Protein AF-A0A6S8CWC9-F1 (afdb_monomer_lite)

pLDDT: mean 71.87, std 14.78, range [44.31, 97.5]

Radius of gyration: 53.7 Å; chains: 1; bounding box: 62×75×144 Å

Secondary structure (DSSP, 8-state):
-HHHHHHHHHHHHHHHHS-----------------SSPPP-HHHHHHHHS-----HHHHS--PPP-PPPGGGTS-PPPS---PPPPP----HHHHHHHHHHHHHHHHHHHHHHHHHHHHHHHHH-PPPHHHHHHHHHHHHS--

Foldseek 3Di:
DVVVVVVVVVVVVVVVPPPDDPPPPPPDPDPCPPDVDDDDDDPRVCVVPPDDDDDPVVVPDDDDDDDDDPCVPPDPDPPDDPDPDPPPPPPPPVVVVVVVVVVVVVVVVVVVVVVVVVVVVVVPPDDDVVVVVVVVVVVPVPD

Sequence (143 aa):
MLIRIIGVVALCLALVHGFIAPNVVVDRTSITMMVKRPQLKAAKKANRRRPKKKMPADIFRKAPSFDVEPHLYDGRPPEYEVVSDGSDDFDKNGHIEAVLARLAAQDEYDNTNEKEEAEILAAIRFPDPAQALVQTSKKFSNA

Structure (mmCIF, N/CA/C/O backbone):
data_AF-A0A6S8CWC9-F1
#
_entry.id   AF-A0A6S8CWC9-F1
#
loop_
_atom_site.group_PDB
_atom_site.id
_atom_site.type_symbol
_atom_site.label_atom_id
_atom_site.label_alt_id
_atom_site.label_comp_id
_atom_site.label_asym_id
_atom_site.label_entity_id
_atom_site.label_seq_id
_atom_site.pdbx_PDB_ins_code
_atom_site.Cartn_x
_atom_site.Cartn_y
_atom_site.Cartn_z
_atom_site.occupancy
_atom_site.B_iso_or_equiv
_atom_site.auth_seq_id
_atom_site.auth_comp_id
_atom_site.auth_asym_id
_atom_site.auth_atom_id
_atom_site.pdbx_PDB_model_num
ATOM 1 N N . MET A 1 1 ? -23.898 20.703 -25.553 1.00 55.97 1 MET A N 1
ATOM 2 C CA . MET A 1 1 ? -23.032 19.661 -26.165 1.00 55.97 1 MET A CA 1
ATOM 3 C C . MET A 1 1 ? -21.980 20.222 -27.125 1.00 55.97 1 MET A C 1
ATOM 5 O O . MET A 1 1 ? -20.874 19.702 -27.117 1.00 55.97 1 MET A O 1
ATOM 9 N N . LEU A 1 2 ? -22.263 21.292 -27.880 1.00 53.72 2 LEU A N 1
ATOM 10 C CA . LEU A 1 2 ? -21.353 21.869 -28.887 1.00 53.72 2 LEU A CA 1
ATOM 11 C C . LEU A 1 2 ? -19.965 22.298 -28.350 1.00 53.72 2 LEU A C 1
ATOM 13 O O . LEU A 1 2 ? -18.946 22.025 -28.974 1.00 53.72 2 LEU A O 1
ATOM 17 N N . ILE A 1 3 ? -19.909 22.890 -27.151 1.00 57.12 3 ILE A N 1
ATOM 18 C CA . ILE A 1 3 ? -18.664 23.398 -26.532 1.00 57.12 3 ILE A CA 1
ATOM 19 C C . ILE A 1 3 ? -17.670 22.269 -26.206 1.00 57.12 3 ILE A C 1
ATOM 21 O O . ILE A 1 3 ? -16.460 22.447 -26.319 1.00 57.12 3 ILE A O 1
ATOM 25 N N . ARG A 1 4 ? -18.169 21.074 -25.859 1.00 53.25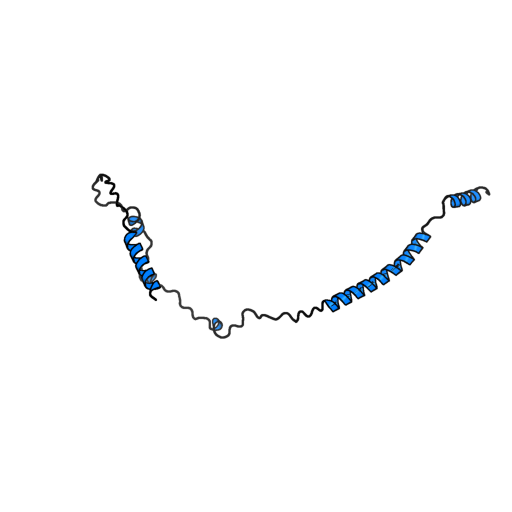 4 ARG A N 1
ATOM 26 C CA . ARG A 1 4 ? -17.315 19.914 -25.552 1.00 53.25 4 ARG A CA 1
ATOM 27 C C . ARG A 1 4 ? -16.648 19.339 -26.803 1.00 53.25 4 ARG A C 1
ATOM 29 O O . ARG A 1 4 ? -15.542 18.829 -26.711 1.00 53.25 4 ARG A O 1
ATOM 36 N N . ILE A 1 5 ? -17.289 19.460 -27.965 1.00 63.81 5 ILE A N 1
ATOM 37 C CA . ILE A 1 5 ? -16.759 18.958 -29.241 1.00 63.81 5 ILE A CA 1
ATOM 38 C C . ILE A 1 5 ? -15.632 19.871 -29.741 1.00 63.81 5 ILE A C 1
ATOM 40 O O . ILE A 1 5 ? -14.581 19.383 -30.144 1.00 63.81 5 ILE A O 1
ATOM 44 N N . ILE A 1 6 ? -15.800 21.193 -29.627 1.00 67.44 6 ILE A N 1
ATOM 45 C CA . ILE A 1 6 ? -14.781 22.176 -30.034 1.00 67.44 6 ILE A CA 1
ATOM 46 C C . ILE A 1 6 ? -13.507 22.036 -29.184 1.00 67.44 6 ILE A C 1
ATOM 48 O O . ILE A 1 6 ? -12.404 22.060 -29.727 1.00 67.44 6 ILE A O 1
ATOM 52 N N . GLY A 1 7 ? -13.647 21.810 -27.872 1.00 65.00 7 GLY A N 1
ATOM 53 C CA . GLY A 1 7 ? -12.501 21.593 -26.982 1.00 65.00 7 GLY A CA 1
ATOM 54 C C . GLY A 1 7 ? -11.690 20.337 -27.323 1.00 65.00 7 GLY A C 1
ATOM 55 O O . GLY A 1 7 ? -10.462 20.371 -27.301 1.00 65.00 7 GLY A O 1
ATOM 56 N N . VAL A 1 8 ? -12.362 19.244 -27.703 1.00 67.81 8 VAL A N 1
ATOM 57 C CA . VAL A 1 8 ? -11.694 17.991 -28.097 1.00 67.81 8 VAL A CA 1
ATOM 58 C C . VAL A 1 8 ? -10.981 18.143 -29.444 1.00 67.81 8 VAL A C 1
ATOM 60 O O . VAL A 1 8 ? -9.844 17.697 -29.586 1.00 67.81 8 VAL A O 1
ATOM 63 N N . VAL A 1 9 ? -11.589 18.836 -30.412 1.00 68.19 9 VAL A N 1
ATOM 64 C CA . VAL A 1 9 ? -10.966 19.081 -31.725 1.00 68.19 9 VAL A CA 1
ATOM 65 C C . VAL A 1 9 ? -9.750 20.012 -31.611 1.00 68.19 9 VAL A C 1
ATOM 67 O O . VAL A 1 9 ? -8.722 19.745 -32.234 1.00 68.19 9 VAL A O 1
ATOM 70 N N . ALA A 1 10 ? -9.810 21.046 -30.765 1.00 64.25 10 ALA A N 1
ATOM 71 C CA . ALA A 1 10 ? -8.677 21.939 -30.515 1.00 64.25 10 ALA A CA 1
ATOM 72 C C . ALA A 1 10 ? -7.496 21.223 -29.829 1.00 64.25 10 ALA A C 1
ATOM 74 O O . ALA A 1 10 ? -6.343 21.438 -30.205 1.00 64.25 10 ALA A O 1
ATOM 75 N N . LEU A 1 11 ? -7.772 20.322 -28.878 1.00 64.25 11 LEU A N 1
ATOM 76 C CA . LEU A 1 11 ? -6.745 19.506 -28.220 1.00 64.25 11 LEU A CA 1
ATOM 77 C C . LEU A 1 11 ? -6.067 18.539 -29.208 1.00 64.25 11 LEU A C 1
ATOM 79 O O . LEU A 1 11 ? -4.846 18.385 -29.182 1.00 64.25 11 LEU A O 1
ATOM 83 N N . CYS A 1 12 ? -6.833 17.933 -30.120 1.00 61.03 12 CYS A N 1
ATOM 84 C CA . CYS A 1 12 ? -6.282 17.068 -31.164 1.00 61.03 12 CYS A CA 1
ATOM 85 C C . CYS A 1 12 ? -5.422 17.842 -32.178 1.00 61.03 12 CYS A C 1
ATOM 87 O O . CYS A 1 12 ? -4.352 17.364 -32.544 1.00 61.03 12 CYS A O 1
ATOM 89 N N . LEU A 1 13 ? -5.828 19.047 -32.591 1.00 61.16 13 LEU A N 1
ATOM 90 C CA . LEU A 1 13 ? -5.037 19.890 -33.501 1.00 61.16 13 LEU A CA 1
ATOM 91 C C . LEU A 1 13 ? -3.744 20.415 -32.856 1.00 61.16 13 LEU A C 1
ATOM 93 O O . LEU A 1 13 ? -2.718 20.488 -33.534 1.00 61.16 13 LEU A O 1
ATOM 97 N N . ALA A 1 14 ? -3.751 20.714 -31.554 1.00 60.06 14 ALA A N 1
ATOM 98 C CA . ALA A 1 14 ? -2.551 21.129 -30.825 1.00 60.06 14 ALA A CA 1
ATOM 99 C C . ALA A 1 14 ? -1.518 19.992 -30.680 1.00 60.06 14 ALA A C 1
ATOM 101 O O . ALA A 1 14 ? -0.314 20.236 -30.750 1.00 60.06 14 ALA A O 1
ATOM 102 N N . LEU A 1 15 ? -1.971 18.738 -30.556 1.00 59.41 15 LEU A N 1
ATOM 103 C CA . LEU A 1 15 ? -1.087 17.568 -30.485 1.00 59.41 15 LEU A CA 1
ATOM 104 C C . LEU A 1 15 ? -0.411 17.235 -31.827 1.00 59.41 15 LEU A C 1
ATOM 106 O O . LEU A 1 15 ? 0.681 16.672 -31.827 1.00 59.41 15 LEU A O 1
ATOM 110 N N . VAL A 1 16 ? -1.011 17.613 -32.962 1.00 58.88 16 VAL A N 1
ATOM 111 C CA . VAL A 1 16 ? -0.446 17.353 -34.302 1.00 58.88 16 VAL A CA 1
ATOM 112 C C . VAL A 1 16 ? 0.647 18.365 -34.681 1.00 58.88 16 VAL A C 1
ATOM 114 O O . VAL A 1 16 ? 1.585 18.009 -35.390 1.00 58.88 16 VAL A O 1
ATOM 117 N N . HIS A 1 17 ? 0.597 19.597 -34.163 1.00 52.97 17 HIS A N 1
ATOM 118 C CA . HIS A 1 17 ? 1.581 20.646 -34.486 1.00 52.97 17 HIS A CA 1
ATOM 119 C C . HIS A 1 17 ? 2.762 20.729 -33.501 1.00 52.97 17 HIS A C 1
ATOM 121 O O . HIS A 1 17 ? 3.751 21.399 -33.786 1.00 52.97 17 HIS A O 1
ATOM 127 N N . GLY A 1 18 ? 2.707 20.025 -32.364 1.00 49.94 18 GLY A N 1
ATOM 128 C CA . GLY A 1 18 ? 3.776 20.009 -31.355 1.00 49.94 18 GLY A CA 1
ATOM 129 C C . GLY A 1 18 ? 4.968 19.087 -31.658 1.00 49.94 18 GLY A C 1
ATOM 130 O O . GLY A 1 18 ? 5.867 18.979 -30.827 1.00 49.94 18 GLY A O 1
ATOM 131 N N . PHE A 1 19 ? 4.995 18.404 -32.809 1.00 48.16 19 PHE A N 1
ATOM 132 C CA . PHE A 1 19 ? 5.990 17.364 -33.121 1.00 48.16 19 PHE A CA 1
ATOM 133 C C . PHE A 1 19 ? 6.800 17.639 -34.398 1.00 48.16 19 PHE A C 1
ATOM 135 O O . PHE A 1 19 ? 7.129 16.722 -35.146 1.00 48.16 19 PHE A O 1
ATOM 142 N N . ILE A 1 20 ? 7.149 18.898 -34.664 1.00 52.47 20 ILE A N 1
ATOM 143 C CA . ILE A 1 20 ? 8.158 19.234 -35.679 1.00 52.47 20 ILE A CA 1
ATOM 144 C C . ILE A 1 20 ? 9.295 19.975 -34.979 1.00 52.47 20 ILE A C 1
ATOM 146 O O . ILE A 1 20 ? 9.395 21.198 -35.000 1.00 52.47 20 ILE A O 1
ATOM 150 N N . ALA A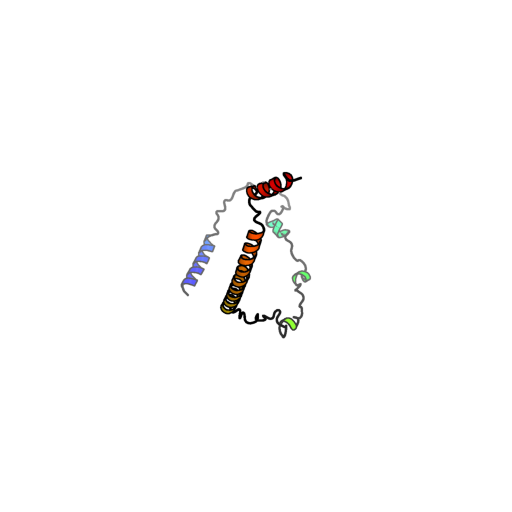 1 21 ? 10.155 19.208 -34.310 1.00 51.81 21 ALA A N 1
ATOM 151 C CA . ALA A 1 21 ? 11.483 19.689 -33.962 1.00 51.81 21 ALA A CA 1
ATOM 152 C C . ALA A 1 21 ? 12.317 19.765 -35.257 1.00 51.81 21 ALA A C 1
ATOM 154 O O . ALA A 1 21 ? 12.307 18.797 -36.027 1.00 51.81 21 ALA A O 1
ATOM 155 N N . PRO A 1 22 ? 13.054 20.857 -35.526 1.00 51.91 22 PRO A N 1
ATOM 156 C CA . PRO A 1 22 ? 14.011 20.864 -36.620 1.00 51.91 22 PRO A CA 1
ATOM 157 C C . PRO A 1 22 ? 15.109 19.843 -36.299 1.00 51.91 22 PRO A C 1
ATOM 159 O O . PRO A 1 22 ? 15.892 20.016 -35.365 1.00 51.91 22 PRO A O 1
ATOM 162 N N . ASN A 1 23 ? 15.153 18.754 -37.069 1.00 52.88 23 ASN A N 1
ATOM 163 C CA . ASN A 1 23 ? 16.287 17.837 -37.093 1.00 52.88 23 ASN A CA 1
ATOM 164 C C . ASN A 1 23 ? 17.499 18.601 -37.638 1.00 52.88 23 ASN A C 1
ATOM 166 O O . ASN A 1 23 ? 17.739 18.627 -38.844 1.00 52.88 23 ASN A O 1
ATOM 170 N N . VAL A 1 24 ? 18.267 19.236 -36.753 1.00 54.69 24 VAL A N 1
ATOM 171 C CA . VAL A 1 24 ? 19.613 19.713 -37.076 1.00 54.69 24 VAL A CA 1
ATOM 172 C C . VAL A 1 24 ? 20.480 18.466 -37.228 1.00 54.69 24 VAL A C 1
ATOM 174 O O . VAL A 1 24 ? 20.958 17.885 -36.252 1.00 54.69 24 VAL A O 1
ATOM 177 N N . VAL A 1 25 ? 20.598 17.989 -38.467 1.00 53.97 25 VAL A N 1
ATOM 178 C CA . VAL A 1 25 ? 21.493 16.893 -38.836 1.00 53.97 25 VAL A CA 1
ATOM 179 C C . VAL A 1 25 ? 22.916 17.419 -38.692 1.00 53.97 25 VAL A C 1
ATOM 181 O O . VAL A 1 25 ? 23.463 18.064 -39.578 1.00 53.97 25 VAL A O 1
ATOM 184 N N . VAL A 1 26 ? 23.505 17.195 -37.520 1.00 57.56 26 VAL A N 1
ATOM 185 C CA . VAL A 1 26 ? 24.944 17.351 -37.331 1.00 57.56 26 VAL A CA 1
ATOM 186 C C . VAL A 1 26 ? 25.589 16.152 -38.016 1.00 57.56 26 VAL A C 1
ATOM 188 O O . VAL A 1 26 ? 25.630 15.063 -37.437 1.00 57.56 26 VAL A O 1
ATOM 191 N N . ASP A 1 27 ? 26.059 16.344 -39.248 1.00 44.31 27 ASP A N 1
ATOM 192 C CA . ASP A 1 27 ? 26.866 15.360 -39.968 1.00 44.31 27 ASP A CA 1
ATOM 193 C C . ASP A 1 27 ? 28.187 15.156 -39.220 1.00 44.31 27 ASP A C 1
ATOM 195 O O . ASP A 1 27 ? 29.189 15.847 -39.405 1.00 44.31 27 ASP A O 1
ATOM 199 N N . ARG A 1 28 ? 28.176 14.200 -38.291 1.00 58.50 28 ARG A N 1
ATOM 200 C CA . ARG A 1 28 ? 29.390 13.674 -37.680 1.00 58.50 28 ARG A CA 1
ATOM 201 C C . ARG A 1 28 ? 29.968 12.685 -38.674 1.00 58.50 28 ARG A C 1
ATOM 203 O O . ARG A 1 28 ? 29.432 11.589 -38.822 1.00 58.50 28 ARG A O 1
ATOM 210 N N . THR A 1 29 ? 31.054 13.074 -39.332 1.00 56.47 29 THR A N 1
ATOM 211 C CA . THR A 1 29 ? 31.884 12.202 -40.165 1.00 56.47 29 THR A CA 1
ATOM 212 C C . THR A 1 29 ? 32.177 10.902 -39.413 1.00 56.47 29 THR A C 1
ATOM 214 O O . THR A 1 29 ? 32.970 10.839 -38.472 1.00 56.47 29 THR A O 1
ATOM 217 N N . SER A 1 30 ? 31.454 9.841 -39.771 1.00 59.38 30 SER A N 1
ATOM 218 C CA . SER A 1 30 ? 31.567 8.553 -39.105 1.00 59.38 30 SER A CA 1
ATOM 219 C C . SER A 1 30 ? 32.833 7.864 -39.596 1.00 59.38 30 SER A C 1
ATOM 221 O O . SER A 1 30 ? 32.860 7.327 -40.703 1.00 59.38 30 SER A O 1
ATOM 223 N N . ILE A 1 31 ? 33.878 7.851 -38.770 1.00 59.22 31 ILE A N 1
ATOM 224 C CA . ILE A 1 31 ? 35.008 6.934 -38.937 1.00 59.22 31 ILE A CA 1
ATOM 225 C C . ILE A 1 31 ? 34.445 5.519 -38.747 1.00 59.22 31 ILE A C 1
ATOM 227 O O . ILE A 1 31 ? 34.239 5.046 -37.627 1.00 59.22 31 ILE A O 1
ATOM 231 N N . THR A 1 32 ? 34.108 4.860 -39.852 1.00 59.94 32 THR A N 1
ATOM 232 C CA . THR A 1 32 ? 33.563 3.503 -39.876 1.00 59.94 32 THR A CA 1
ATOM 233 C C . THR A 1 32 ? 34.701 2.504 -39.720 1.00 59.94 32 THR A C 1
ATOM 235 O O . THR A 1 32 ? 35.153 1.869 -40.666 1.00 59.94 32 THR A O 1
ATOM 238 N N . MET A 1 33 ? 35.172 2.322 -38.487 1.00 60.59 33 MET A N 1
ATOM 239 C CA . MET A 1 33 ? 35.943 1.123 -38.173 1.00 60.59 33 MET A CA 1
ATOM 240 C C . MET A 1 33 ? 34.986 -0.069 -38.244 1.00 60.59 33 MET A C 1
ATOM 242 O O . MET A 1 33 ? 34.094 -0.210 -37.404 1.00 60.59 33 MET A O 1
ATOM 246 N N . MET A 1 34 ? 35.116 -0.880 -39.298 1.00 61.03 34 MET A N 1
ATOM 247 C CA . MET A 1 34 ? 34.282 -2.057 -39.540 1.00 61.03 34 MET A CA 1
ATOM 248 C C . MET A 1 34 ? 34.478 -3.096 -38.430 1.00 61.03 34 MET A C 1
ATOM 250 O O . MET A 1 34 ? 35.283 -4.017 -38.525 1.00 61.03 34 MET A O 1
ATOM 254 N N . VAL A 1 35 ? 33.703 -2.961 -37.357 1.00 64.69 35 VAL A N 1
ATOM 255 C CA . VAL A 1 35 ? 33.580 -3.968 -36.307 1.00 64.69 35 VAL A CA 1
ATOM 256 C C . VAL A 1 35 ? 32.324 -4.784 -36.597 1.00 64.69 35 VAL A C 1
ATOM 258 O O . VAL A 1 35 ? 31.211 -4.263 -36.551 1.00 64.69 35 VAL A O 1
ATOM 261 N N . LYS A 1 36 ? 32.490 -6.091 -36.842 1.00 76.12 36 LYS A N 1
ATOM 262 C CA . LYS A 1 36 ? 31.424 -7.058 -37.199 1.00 76.12 36 LYS A CA 1
ATOM 263 C C . LYS A 1 36 ? 30.236 -7.094 -36.212 1.00 76.12 36 LYS A C 1
ATOM 265 O O . LYS A 1 36 ? 29.194 -7.664 -36.526 1.00 76.12 36 LYS A O 1
ATOM 270 N N . ARG A 1 37 ? 30.377 -6.518 -35.007 1.00 77.88 37 ARG A N 1
ATOM 271 C CA . ARG A 1 37 ? 29.335 -6.411 -33.967 1.00 77.88 37 ARG A CA 1
ATOM 272 C C . ARG A 1 37 ? 29.419 -5.065 -33.217 1.00 77.88 37 ARG A C 1
ATOM 274 O O . ARG A 1 37 ? 30.162 -4.972 -32.239 1.00 77.88 37 ARG A O 1
ATOM 281 N N . PRO A 1 38 ? 28.657 -4.030 -33.613 1.00 81.94 38 PRO A N 1
ATOM 282 C CA . PRO A 1 38 ? 28.651 -2.747 -32.913 1.00 81.94 38 PRO A CA 1
ATOM 283 C C . PRO A 1 38 ? 28.040 -2.858 -31.505 1.00 81.94 38 PRO A C 1
ATOM 285 O O . PRO A 1 38 ? 27.093 -3.613 -31.260 1.00 81.94 38 PRO A O 1
ATOM 288 N N . GLN A 1 39 ? 28.569 -2.083 -30.553 1.00 88.69 39 GLN A N 1
ATOM 289 C CA . GLN A 1 39 ? 28.059 -2.069 -29.180 1.00 88.69 39 GLN A CA 1
ATOM 290 C C . GLN A 1 39 ? 26.726 -1.316 -29.084 1.00 88.69 39 GLN A C 1
ATOM 292 O O . GLN A 1 39 ? 26.605 -0.179 -29.532 1.00 88.69 39 GLN A O 1
ATOM 297 N N . LEU A 1 40 ? 25.741 -1.905 -28.400 1.00 89.19 40 LEU A N 1
ATOM 298 C CA . LEU A 1 40 ? 24.502 -1.201 -28.054 1.00 89.19 40 LEU A CA 1
ATOM 299 C C . LEU A 1 40 ? 24.782 -0.160 -26.959 1.00 89.19 40 LEU A C 1
ATOM 301 O O . LEU A 1 40 ? 25.376 -0.495 -25.929 1.00 89.19 40 LEU A O 1
ATOM 305 N N . LYS A 1 41 ? 24.319 1.079 -27.152 1.00 92.56 41 LYS A N 1
ATOM 306 C CA . LYS A 1 41 ? 24.468 2.195 -26.202 1.00 92.56 41 LYS A CA 1
ATOM 307 C C . LYS A 1 41 ? 23.101 2.726 -25.744 1.00 92.56 41 LYS A C 1
ATOM 309 O O . LYS A 1 41 ? 22.074 2.393 -26.339 1.00 92.56 41 LYS A O 1
ATOM 314 N N . ALA A 1 42 ? 23.112 3.508 -24.661 1.00 93.88 42 ALA A N 1
ATOM 315 C CA . ALA A 1 42 ? 21.967 4.241 -24.110 1.00 93.88 42 ALA A CA 1
ATOM 316 C C . ALA A 1 42 ? 20.667 3.407 -24.040 1.00 93.88 42 ALA A C 1
ATOM 318 O O . ALA A 1 42 ? 20.679 2.264 -23.564 1.00 93.88 42 ALA A O 1
ATOM 319 N N . ALA A 1 43 ? 19.560 3.954 -24.549 1.00 94.56 43 ALA A N 1
ATOM 320 C CA . ALA A 1 43 ? 18.228 3.355 -24.506 1.00 94.56 43 ALA A CA 1
ATOM 321 C C . ALA A 1 43 ? 18.183 1.927 -25.076 1.00 94.56 43 ALA A C 1
ATOM 323 O O . ALA A 1 43 ? 17.526 1.051 -24.515 1.00 94.56 43 ALA A O 1
ATOM 324 N N . LYS A 1 44 ? 18.944 1.639 -26.141 1.00 95.12 44 LYS A N 1
ATOM 325 C CA . LYS A 1 44 ? 18.970 0.303 -26.760 1.00 95.12 44 LYS A CA 1
ATOM 326 C C . LYS A 1 44 ? 19.617 -0.744 -25.846 1.00 95.12 44 LYS A C 1
ATOM 328 O O . LYS A 1 44 ? 19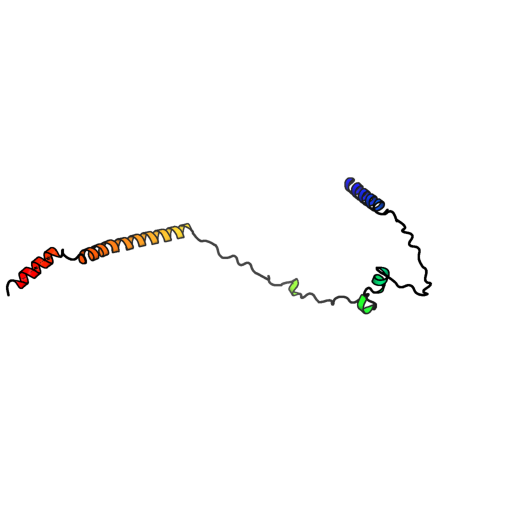.171 -1.891 -25.801 1.00 95.12 44 LYS A O 1
ATOM 333 N N . LYS A 1 45 ? 20.637 -0.359 -25.067 1.00 96.44 45 LYS A N 1
ATOM 334 C CA . LYS A 1 45 ? 21.259 -1.230 -24.054 1.00 96.44 45 LYS A CA 1
ATOM 335 C C . LYS A 1 45 ? 20.346 -1.418 -22.839 1.00 96.44 45 LYS A C 1
ATOM 337 O O . LYS A 1 45 ? 20.225 -2.549 -22.369 1.00 96.44 45 LYS A O 1
ATOM 342 N N . ALA A 1 46 ? 19.697 -0.348 -22.377 1.00 96.19 46 ALA A N 1
ATOM 343 C CA . ALA A 1 46 ? 18.752 -0.386 -21.259 1.00 96.19 46 ALA A CA 1
ATOM 344 C C . ALA A 1 46 ? 17.542 -1.284 -21.574 1.00 96.19 46 ALA A C 1
ATOM 346 O O . ALA A 1 46 ? 17.248 -2.209 -20.822 1.00 96.19 46 ALA A O 1
ATOM 347 N N . ASN A 1 47 ? 16.935 -1.127 -22.755 1.00 96.19 47 ASN A N 1
ATOM 348 C CA . ASN A 1 47 ? 15.817 -1.962 -23.208 1.00 96.19 47 ASN A CA 1
ATOM 349 C C . ASN A 1 47 ? 16.166 -3.450 -23.311 1.00 96.19 47 ASN A C 1
ATOM 351 O O . ASN A 1 47 ? 15.317 -4.306 -23.050 1.00 96.19 47 ASN A O 1
ATOM 355 N N . ARG A 1 48 ? 17.416 -3.769 -23.669 1.00 94.19 48 ARG A N 1
ATOM 356 C CA . ARG A 1 48 ? 17.900 -5.153 -23.705 1.00 94.19 48 ARG A CA 1
ATOM 357 C C . ARG A 1 48 ? 18.103 -5.736 -22.306 1.00 94.19 48 ARG A C 1
ATOM 359 O O . ARG A 1 48 ? 17.847 -6.918 -22.115 1.00 94.19 48 ARG A O 1
ATOM 366 N N . ARG A 1 49 ? 18.605 -4.935 -21.362 1.00 95.25 49 ARG A N 1
ATOM 367 C CA . ARG A 1 49 ? 18.988 -5.382 -20.012 1.00 95.25 49 ARG A CA 1
ATOM 368 C C . ARG A 1 49 ? 17.887 -5.237 -18.964 1.00 95.25 49 ARG A C 1
ATOM 370 O O . ARG A 1 49 ? 18.098 -5.682 -17.842 1.00 95.25 49 ARG A O 1
ATOM 377 N N . ARG A 1 50 ? 16.746 -4.627 -19.300 1.00 96.50 50 ARG A N 1
ATOM 378 C CA . ARG A 1 50 ? 15.650 -4.453 -18.345 1.00 96.50 50 ARG A CA 1
ATOM 379 C C . ARG A 1 50 ? 15.192 -5.812 -17.789 1.00 96.50 50 ARG A C 1
ATOM 381 O O . ARG A 1 50 ? 15.055 -6.750 -18.585 1.00 96.50 50 ARG A O 1
ATOM 388 N N . PRO A 1 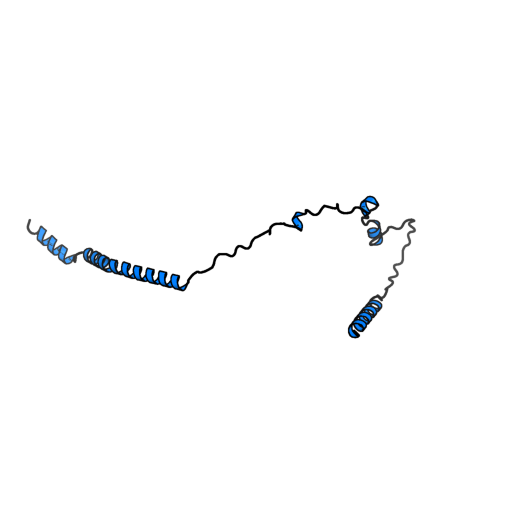51 ? 14.941 -5.930 -16.476 1.00 97.50 51 PRO A N 1
ATOM 389 C CA . PRO A 1 51 ? 14.360 -7.132 -15.892 1.00 97.50 51 PRO A CA 1
ATOM 390 C C . PRO A 1 51 ? 13.020 -7.469 -16.556 1.00 97.50 51 PRO A C 1
ATOM 392 O O . PRO A 1 51 ? 12.204 -6.586 -16.820 1.00 97.50 51 PRO A O 1
ATOM 395 N N . LYS A 1 52 ? 12.811 -8.748 -16.875 1.00 95.62 52 LYS A N 1
ATOM 396 C CA . LYS A 1 52 ? 11.571 -9.265 -17.466 1.00 95.62 52 LYS A CA 1
ATOM 397 C C . LYS A 1 52 ? 11.258 -10.614 -16.837 1.00 95.62 52 LYS A C 1
ATOM 399 O O . LYS A 1 52 ? 12.167 -11.432 -16.690 1.00 95.62 52 LYS A O 1
ATOM 404 N N . LYS A 1 53 ? 9.981 -10.875 -16.560 1.00 95.81 53 LYS A N 1
ATOM 405 C CA . LYS A 1 53 ? 9.508 -12.229 -16.262 1.00 95.81 53 LYS A CA 1
ATOM 406 C C . LYS A 1 53 ? 9.640 -13.079 -17.527 1.00 95.81 53 LYS A C 1
ATOM 408 O O . LYS A 1 53 ? 9.156 -12.680 -18.584 1.00 95.81 53 LYS A O 1
ATOM 413 N N . LYS A 1 54 ? 10.352 -14.206 -17.443 1.00 94.69 54 LYS A N 1
ATOM 414 C CA . LYS A 1 54 ? 10.573 -15.116 -18.585 1.00 94.69 54 LYS A CA 1
ATOM 415 C C . LYS A 1 54 ? 9.702 -16.367 -18.536 1.00 94.69 54 LYS A C 1
ATOM 417 O O . LYS A 1 54 ? 9.489 -16.985 -19.571 1.00 94.69 54 LYS A O 1
ATOM 422 N N . MET A 1 55 ? 9.241 -16.755 -17.350 1.00 95.88 55 MET A N 1
ATOM 423 C CA . MET A 1 55 ? 8.522 -18.008 -17.154 1.00 95.88 55 MET A CA 1
ATOM 424 C C . MET A 1 55 ? 7.011 -17.772 -17.121 1.00 95.88 55 MET A C 1
ATOM 426 O O . MET A 1 55 ? 6.570 -16.940 -16.327 1.00 95.88 55 MET A O 1
ATOM 430 N N . PRO A 1 56 ? 6.209 -18.526 -17.901 1.00 94.75 56 PRO A N 1
ATOM 431 C CA . PRO A 1 56 ? 4.749 -18.434 -17.859 1.00 94.75 56 PRO A CA 1
ATOM 432 C C . PRO A 1 56 ? 4.190 -18.627 -16.448 1.00 94.75 56 PRO A C 1
ATOM 434 O O . PRO A 1 56 ? 3.338 -17.858 -16.019 1.00 94.75 56 PRO A O 1
ATOM 437 N N . ALA A 1 57 ? 4.742 -19.577 -15.688 1.00 93.69 57 ALA A N 1
ATOM 438 C CA . ALA A 1 57 ? 4.337 -19.828 -14.308 1.00 93.69 57 ALA A CA 1
ATOM 439 C C . ALA A 1 57 ? 4.466 -18.586 -13.411 1.00 93.69 57 ALA A C 1
ATOM 441 O O . ALA A 1 57 ? 3.584 -18.352 -12.601 1.00 93.69 57 ALA A O 1
ATOM 442 N N . ASP A 1 58 ? 5.518 -17.773 -13.580 1.00 94.31 58 ASP A N 1
ATOM 443 C CA . ASP A 1 58 ? 5.727 -16.524 -12.827 1.00 94.31 58 ASP A CA 1
ATOM 444 C C . ASP A 1 58 ? 4.881 -15.349 -13.363 1.00 94.31 58 ASP A C 1
ATOM 446 O O . ASP A 1 58 ? 4.490 -14.439 -12.627 1.00 94.31 58 ASP A O 1
ATOM 450 N N . ILE A 1 59 ? 4.566 -15.362 -14.661 1.00 95.56 59 ILE A N 1
ATOM 451 C CA . ILE A 1 59 ? 3.695 -14.361 -15.293 1.00 95.56 59 ILE A CA 1
ATOM 452 C C . ILE A 1 59 ? 2.247 -14.530 -14.819 1.00 95.56 59 ILE A C 1
ATOM 454 O O . ILE A 1 59 ? 1.590 -13.534 -14.531 1.00 95.56 59 ILE A O 1
ATOM 458 N N . PHE A 1 60 ? 1.774 -15.772 -14.701 1.00 94.88 60 PHE A N 1
ATOM 459 C CA . PHE A 1 60 ? 0.384 -16.090 -14.371 1.00 94.88 60 PHE A CA 1
ATOM 460 C C . PHE A 1 60 ? 0.133 -16.373 -12.881 1.00 94.88 60 PHE A C 1
ATOM 462 O O . PHE A 1 60 ? -0.962 -16.813 -12.531 1.00 94.88 60 PHE A O 1
ATOM 469 N N . ARG A 1 61 ? 1.099 -16.108 -11.985 1.00 93.94 61 ARG A N 1
ATOM 470 C CA . ARG A 1 61 ? 0.839 -16.172 -10.534 1.00 93.94 61 ARG A CA 1
ATOM 471 C C . ARG A 1 61 ? -0.207 -15.124 -10.176 1.00 93.94 61 ARG A C 1
ATOM 473 O O . ARG A 1 61 ? -0.036 -13.945 -10.484 1.00 93.94 61 ARG A O 1
ATOM 480 N N . LYS A 1 62 ? -1.265 -15.559 -9.503 1.00 92.50 62 LYS A N 1
ATOM 481 C CA . LYS A 1 62 ? -2.270 -14.688 -8.891 1.00 92.50 62 LYS A CA 1
ATOM 482 C C . LYS A 1 62 ? -2.055 -14.663 -7.382 1.00 92.50 62 LYS A C 1
ATOM 484 O O . LYS A 1 62 ? -1.409 -15.561 -6.838 1.00 92.50 62 LYS A O 1
ATOM 489 N N . ALA A 1 63 ? -2.571 -13.627 -6.724 1.00 92.62 63 ALA A N 1
ATOM 490 C CA . ALA A 1 63 ? -2.660 -13.630 -5.271 1.00 92.62 63 ALA A CA 1
ATOM 491 C C . ALA A 1 63 ? -3.482 -14.853 -4.811 1.00 92.62 63 ALA A C 1
ATOM 493 O O . ALA A 1 63 ? -4.383 -15.273 -5.547 1.00 92.62 63 ALA A O 1
ATOM 494 N N . PRO A 1 64 ? -3.174 -15.438 -3.642 1.00 91.31 64 PRO A N 1
ATOM 495 C CA . PRO A 1 64 ? -4.014 -16.477 -3.064 1.00 91.31 64 PRO A CA 1
ATOM 496 C C . PRO A 1 64 ? -5.429 -15.934 -2.866 1.00 91.31 64 PRO A C 1
ATOM 498 O O . PRO A 1 64 ? -5.598 -14.783 -2.464 1.00 91.31 64 PRO A O 1
ATOM 501 N N . SER A 1 65 ? -6.432 -16.758 -3.154 1.00 91.12 65 SER A N 1
ATOM 502 C CA . SER A 1 65 ? -7.790 -16.462 -2.715 1.00 91.12 65 SER A CA 1
ATOM 503 C C . SER A 1 65 ? -7.875 -16.805 -1.235 1.00 91.12 65 SER A C 1
ATOM 505 O O . SER A 1 65 ? -7.485 -17.907 -0.850 1.00 91.12 65 SER A O 1
ATOM 507 N N . PHE A 1 66 ? -8.364 -15.871 -0.428 1.00 86.56 66 PHE A N 1
ATOM 508 C CA . PHE A 1 66 ? -8.751 -16.134 0.950 1.00 86.56 66 PHE A CA 1
ATOM 509 C C . PHE A 1 66 ? -10.271 -16.109 1.010 1.00 86.56 66 PHE A C 1
ATOM 511 O O . PHE A 1 66 ? -10.893 -15.256 0.369 1.00 86.56 66 PHE A O 1
ATOM 518 N N . ASP A 1 67 ? -10.853 -17.039 1.757 1.00 85.19 67 ASP A N 1
ATOM 519 C CA . ASP A 1 67 ? -12.256 -16.926 2.127 1.00 85.19 67 ASP A CA 1
ATOM 520 C C . ASP A 1 67 ? -12.397 -15.689 3.015 1.00 85.19 67 ASP A C 1
ATOM 522 O O . ASP A 1 67 ? -11.613 -15.479 3.944 1.00 85.19 67 ASP A O 1
ATOM 526 N N . VAL A 1 68 ? -13.349 -14.822 2.680 1.00 78.12 68 VAL A N 1
ATOM 527 C CA . VAL A 1 68 ? -13.631 -13.641 3.493 1.00 78.12 68 VAL A CA 1
ATOM 528 C C . VAL A 1 68 ? -14.196 -14.148 4.811 1.00 78.12 68 VAL A C 1
ATOM 530 O O . VAL A 1 68 ? -15.190 -14.875 4.808 1.00 78.12 68 VAL A O 1
ATOM 533 N N . GLU A 1 69 ? -13.558 -13.797 5.929 1.00 75.31 69 GLU A N 1
ATOM 534 C CA . GLU A 1 69 ? -14.077 -14.172 7.240 1.00 75.31 69 GLU A CA 1
ATOM 535 C C . GLU A 1 69 ? -15.533 -13.686 7.356 1.00 75.31 69 GLU A C 1
ATOM 537 O O . GLU A 1 69 ? -15.800 -12.500 7.129 1.00 75.31 69 GLU A O 1
ATOM 542 N N . PRO A 1 70 ? -16.489 -14.568 7.706 1.00 67.81 70 PRO A N 1
ATOM 543 C CA . PRO A 1 70 ? -17.916 -14.230 7.725 1.00 67.81 70 PRO A CA 1
ATOM 544 C C . PRO A 1 70 ? -18.221 -13.070 8.682 1.00 67.81 70 PRO A C 1
ATOM 546 O O . PRO A 1 70 ? -19.150 -12.292 8.474 1.00 67.81 70 PRO A O 1
ATOM 549 N N . HIS A 1 71 ? -17.366 -12.897 9.689 1.00 58.78 71 HIS A N 1
ATOM 550 C CA . HIS A 1 71 ? -17.445 -11.824 10.664 1.00 58.78 71 HIS A CA 1
ATOM 551 C C . HIS A 1 71 ? -17.204 -10.432 10.083 1.00 58.78 71 HIS A C 1
ATOM 553 O O . HIS A 1 71 ? -17.460 -9.472 10.790 1.00 58.78 71 HIS A O 1
ATOM 559 N N . LEU A 1 72 ? -16.708 -10.274 8.851 1.00 58.19 72 LEU A N 1
ATOM 560 C CA . LEU A 1 72 ? -16.459 -8.943 8.288 1.00 58.19 72 LEU A CA 1
ATOM 561 C C . LEU A 1 72 ? -17.716 -8.296 7.679 1.00 58.19 72 LEU A C 1
ATOM 563 O O . LEU A 1 72 ? -17.727 -7.081 7.491 1.00 58.19 72 LEU A O 1
ATOM 567 N N . TYR A 1 73 ? -18.763 -9.079 7.390 1.00 58.69 73 TYR A N 1
ATOM 568 C CA . TYR A 1 73 ? -19.969 -8.594 6.705 1.00 58.69 73 TYR A CA 1
ATOM 569 C C . TYR A 1 73 ? -21.267 -8.823 7.487 1.00 58.69 73 TYR A C 1
ATOM 571 O O . TYR A 1 73 ? -22.093 -7.915 7.523 1.00 58.69 73 TYR A O 1
ATOM 579 N N . ASP A 1 74 ? -21.416 -9.954 8.183 1.00 61.28 74 ASP A N 1
ATOM 580 C CA . ASP A 1 74 ? -22.670 -10.303 8.859 1.00 61.28 74 ASP A CA 1
ATOM 581 C C . ASP A 1 74 ? -22.432 -10.540 10.358 1.00 61.28 74 ASP A C 1
ATOM 583 O O . ASP A 1 74 ? -22.190 -11.657 10.813 1.00 61.28 74 ASP A O 1
ATOM 587 N N . GLY A 1 75 ? -22.489 -9.463 11.149 1.00 66.50 75 GLY A N 1
ATOM 588 C CA . GLY A 1 75 ? -22.556 -9.562 12.613 1.00 66.50 75 GLY A CA 1
ATOM 589 C C . GLY A 1 75 ? -21.265 -9.280 13.384 1.00 66.50 75 GLY A C 1
ATOM 590 O O . GLY A 1 75 ? -21.152 -9.723 14.529 1.00 66.50 75 GLY A O 1
ATOM 591 N N . ARG A 1 76 ? -20.301 -8.526 12.823 1.00 73.00 76 ARG A N 1
ATOM 592 C CA . ARG A 1 76 ? -19.253 -7.929 13.668 1.00 73.00 76 ARG A CA 1
ATOM 593 C C . ARG A 1 76 ? -19.916 -6.975 14.661 1.00 73.00 76 ARG A C 1
ATOM 595 O O . ARG A 1 76 ? -20.632 -6.077 14.211 1.00 73.00 76 ARG A O 1
ATOM 602 N N . PRO A 1 77 ? -19.684 -7.113 15.976 1.00 80.00 77 PRO A N 1
ATOM 603 C CA . PRO A 1 77 ? -20.059 -6.054 16.895 1.00 80.00 77 PRO A CA 1
ATOM 604 C C . PRO A 1 77 ? -19.344 -4.754 16.490 1.00 80.00 77 PRO A C 1
ATOM 606 O O . PRO A 1 77 ? -18.242 -4.810 15.929 1.00 80.00 77 PRO A O 1
ATOM 609 N N . PRO A 1 78 ? -19.967 -3.590 16.730 1.00 82.75 78 PRO A N 1
ATOM 610 C CA . PRO A 1 78 ? -19.339 -2.310 16.437 1.00 82.75 78 PRO A CA 1
ATOM 611 C C . PRO A 1 78 ? -17.977 -2.223 17.139 1.00 82.75 78 PRO A C 1
ATOM 613 O O . PRO A 1 78 ? -17.828 -2.663 18.276 1.00 82.75 78 PRO A O 1
ATOM 616 N N . GLU A 1 79 ? -16.968 -1.678 16.451 1.00 81.06 79 GLU A N 1
ATOM 617 C CA . GLU A 1 79 ? -15.609 -1.554 17.011 1.00 81.06 79 GLU A CA 1
ATOM 618 C C . GLU A 1 79 ? -15.564 -0.643 18.238 1.00 81.06 79 GLU A C 1
ATOM 620 O O . GLU A 1 79 ? -14.710 -0.802 19.107 1.00 81.06 79 GLU A O 1
ATOM 625 N N . TYR A 1 80 ? -16.488 0.309 18.297 1.00 82.88 80 TYR A N 1
ATOM 626 C CA . TYR A 1 80 ? -16.676 1.215 19.410 1.00 82.88 80 TYR A CA 1
ATOM 627 C C . TYR A 1 80 ? -18.164 1.514 19.569 1.00 82.88 80 TYR A C 1
ATOM 629 O O . TYR A 1 80 ? -18.902 1.658 18.592 1.00 82.88 80 TYR A O 1
ATOM 637 N N . GLU A 1 81 ? -18.592 1.632 20.817 1.00 82.75 81 GLU A N 1
ATOM 638 C CA . GLU A 1 81 ? -19.907 2.132 21.183 1.00 82.75 81 GLU A CA 1
ATOM 639 C C . GLU A 1 81 ? -19.726 3.551 21.719 1.00 82.75 81 GLU A C 1
ATOM 641 O O . GLU A 1 81 ? -18.929 3.784 22.629 1.00 82.75 81 GLU A O 1
ATOM 646 N N . VAL A 1 82 ? -20.422 4.518 21.118 1.00 82.94 82 VAL A N 1
ATOM 647 C CA . VAL A 1 82 ? -20.447 5.882 21.649 1.00 82.94 82 VAL A CA 1
ATOM 648 C C . VAL A 1 82 ? -21.446 5.889 22.793 1.00 82.94 82 VAL A C 1
ATOM 650 O O . VAL A 1 82 ? -22.650 6.019 22.581 1.00 82.94 82 VAL A O 1
ATOM 653 N N . VAL A 1 83 ? -20.934 5.716 24.005 1.00 81.75 83 VAL A N 1
ATOM 654 C CA . VAL A 1 83 ? -21.704 5.964 25.219 1.00 81.75 83 VAL A CA 1
ATOM 655 C C . VAL A 1 83 ? -21.866 7.475 25.326 1.00 81.75 83 VAL A C 1
ATOM 657 O O . VAL A 1 83 ? -20.874 8.202 25.327 1.00 81.75 83 VAL A O 1
ATOM 660 N N . SER A 1 84 ? -23.106 7.965 25.355 1.00 78.94 84 SER A N 1
ATOM 661 C CA . SER A 1 84 ? -23.343 9.364 25.694 1.00 78.94 84 SER A CA 1
ATOM 662 C C . SER A 1 84 ? -22.847 9.582 27.116 1.00 78.94 84 SER A C 1
ATOM 664 O O . SER A 1 84 ? -23.359 8.936 28.037 1.00 78.94 84 SER A O 1
ATOM 666 N N . ASP A 1 85 ? -21.880 10.478 27.293 1.00 70.94 85 ASP A N 1
ATOM 667 C CA . ASP A 1 85 ? -21.589 11.020 28.613 1.00 70.94 85 ASP A CA 1
ATOM 668 C C . ASP A 1 85 ? -22.918 11.522 29.188 1.00 70.94 85 ASP A C 1
ATOM 670 O O . ASP A 1 85 ? -23.710 12.154 28.478 1.00 70.94 85 ASP A O 1
ATOM 674 N N . GLY A 1 86 ? -23.226 11.113 30.423 1.00 68.75 86 GLY A N 1
ATOM 675 C CA . GLY A 1 86 ? -24.463 11.486 31.106 1.00 68.75 86 GLY A CA 1
ATOM 676 C C . GLY A 1 86 ? -24.705 12.993 31.032 1.00 68.75 86 GLY A C 1
ATOM 677 O O . GLY A 1 86 ? -23.786 13.758 30.748 1.00 68.75 86 GLY A O 1
ATOM 678 N N . SER A 1 87 ? -25.950 13.415 31.251 1.00 67.69 87 SER A N 1
ATOM 679 C CA . SER A 1 87 ? -26.323 14.821 31.126 1.00 67.69 87 SER A CA 1
ATOM 680 C C . SER A 1 87 ? -25.322 15.722 31.859 1.00 67.69 87 SER A C 1
ATOM 682 O O . SER A 1 87 ? -25.074 15.564 33.055 1.00 67.69 87 SER A O 1
ATOM 684 N N . ASP A 1 88 ? -24.705 16.641 31.111 1.00 66.81 88 ASP A N 1
ATOM 685 C CA . ASP A 1 88 ? -23.835 17.698 31.638 1.00 66.81 88 ASP A CA 1
ATOM 686 C C . ASP A 1 88 ? -24.715 18.755 32.329 1.00 66.81 88 ASP A C 1
ATOM 688 O O . ASP A 1 88 ? -24.755 19.928 31.959 1.00 66.81 88 ASP A O 1
ATOM 692 N N . ASP A 1 89 ? -25.501 18.304 33.311 1.00 74.62 89 ASP A N 1
ATOM 693 C CA . ASP A 1 89 ? -26.442 19.095 34.106 1.00 74.62 89 ASP A CA 1
ATOM 694 C C . ASP A 1 89 ? -25.692 19.867 35.201 1.00 74.62 89 ASP A C 1
ATOM 696 O O . ASP A 1 89 ? -26.125 19.953 36.354 1.00 74.62 89 ASP A O 1
ATOM 700 N N . PHE A 1 90 ? -24.523 20.421 34.872 1.00 76.31 90 PHE A N 1
ATOM 701 C CA . PHE A 1 90 ? -23.822 21.302 35.788 1.00 76.31 90 PHE A CA 1
ATOM 702 C C . PHE A 1 90 ? -24.585 22.626 35.900 1.00 76.31 90 PHE A C 1
ATOM 704 O O . PHE A 1 90 ? -24.447 23.530 35.068 1.00 76.31 90 PHE A O 1
ATOM 711 N N . ASP A 1 91 ? -25.390 22.754 36.957 1.00 82.12 91 ASP A N 1
ATOM 712 C CA . ASP A 1 91 ? -26.050 24.008 37.305 1.00 82.12 91 ASP A CA 1
ATOM 713 C C . ASP A 1 91 ? -25.025 25.025 37.826 1.00 82.12 91 ASP A C 1
ATOM 715 O O . ASP A 1 91 ? -24.678 25.086 39.010 1.00 82.12 91 ASP A O 1
ATOM 719 N N . LYS A 1 92 ? -24.540 25.855 36.898 1.00 81.50 92 LYS A N 1
ATOM 720 C CA . LYS A 1 92 ? -23.611 26.953 37.184 1.00 81.50 92 LYS A CA 1
ATOM 721 C C . LYS A 1 92 ? -24.172 27.916 38.223 1.00 81.50 92 LYS A C 1
ATOM 723 O O . LYS A 1 92 ? -23.402 28.420 39.034 1.00 81.50 92 LYS A O 1
ATOM 728 N N . ASN A 1 93 ? -25.479 28.171 38.203 1.00 85.56 93 ASN A N 1
ATOM 729 C CA . ASN A 1 93 ? -26.090 29.149 39.095 1.00 85.56 93 ASN A CA 1
ATOM 730 C C . ASN A 1 93 ? -26.162 28.593 40.517 1.00 85.56 93 ASN A C 1
ATOM 732 O O . ASN A 1 93 ? -25.671 29.246 41.435 1.00 85.56 93 ASN A O 1
ATOM 736 N N . GLY A 1 94 ? -26.625 27.350 40.682 1.00 87.38 94 GLY A N 1
ATOM 737 C CA . GLY A 1 94 ? -26.592 26.663 41.974 1.00 87.38 94 GLY A CA 1
ATOM 738 C C . GLY A 1 94 ? -25.175 26.542 42.550 1.00 87.38 94 GLY A C 1
ATOM 739 O O . GLY A 1 94 ? -24.966 26.737 43.749 1.00 87.38 94 GLY A O 1
ATOM 740 N N . HIS A 1 95 ? -24.166 26.301 41.703 1.00 85.69 95 HIS A N 1
ATOM 741 C CA . HIS A 1 95 ? -22.770 26.275 42.147 1.00 85.69 95 HIS A CA 1
ATOM 742 C C . HIS A 1 95 ? -22.277 27.646 42.632 1.00 85.69 95 HIS A C 1
ATOM 744 O O . HIS A 1 95 ? -21.643 27.734 43.685 1.00 85.69 95 HIS A O 1
ATOM 750 N N . ILE A 1 96 ? -22.580 28.717 41.893 1.00 88.44 96 ILE A N 1
ATOM 751 C CA . ILE A 1 96 ? -22.208 30.086 42.275 1.00 88.44 96 ILE A CA 1
ATOM 752 C C . ILE A 1 96 ? -22.881 30.474 43.596 1.00 88.44 96 ILE A C 1
ATOM 754 O O . ILE A 1 96 ? -22.212 31.004 44.480 1.00 88.44 96 ILE A O 1
ATOM 758 N N . GLU A 1 97 ? -24.167 30.166 43.767 1.00 89.94 97 GLU A N 1
ATOM 759 C CA . GLU A 1 97 ? -24.902 30.435 45.008 1.00 89.94 97 GLU A CA 1
ATOM 760 C C . GLU A 1 97 ? -24.284 29.706 46.209 1.00 89.94 97 GLU A C 1
ATOM 762 O O . GLU A 1 97 ? -24.067 30.315 47.258 1.00 89.94 97 GLU A O 1
ATOM 767 N N . ALA A 1 98 ? -23.911 28.433 46.046 1.00 87.56 98 ALA A N 1
ATOM 768 C CA . ALA A 1 98 ? -23.247 27.665 47.097 1.00 87.56 98 ALA A CA 1
ATOM 769 C C . ALA A 1 98 ? -21.866 28.240 47.469 1.00 87.56 98 ALA A C 1
ATOM 771 O O . ALA A 1 98 ? -21.505 28.279 48.648 1.00 87.56 98 ALA A O 1
ATOM 772 N N . VAL A 1 99 ? -21.093 28.704 46.482 1.00 89.25 99 VAL A N 1
ATOM 773 C CA . VAL A 1 99 ? -19.788 29.343 46.716 1.00 89.25 99 VAL A CA 1
ATOM 774 C C . VAL A 1 99 ? -19.954 30.683 47.432 1.00 89.25 99 VAL A C 1
ATOM 776 O O . VAL A 1 99 ? -19.227 30.949 48.387 1.00 89.25 99 VAL A O 1
ATOM 779 N N . LEU A 1 100 ? -20.929 31.502 47.029 1.00 88.31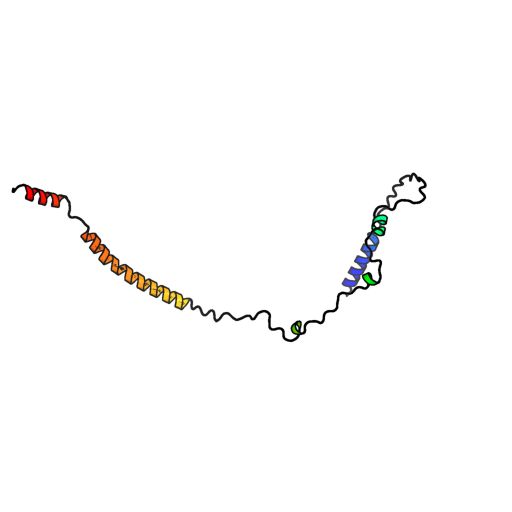 100 LEU A N 1
ATOM 780 C CA . LEU A 1 100 ? -21.218 32.781 47.680 1.00 88.31 100 LEU A CA 1
ATOM 781 C C . LEU A 1 100 ? -21.674 32.592 49.130 1.00 88.31 100 LEU A C 1
ATOM 783 O O . LEU A 1 100 ? -21.183 33.288 50.015 1.00 88.31 100 LEU A O 1
ATOM 787 N N . ALA A 1 101 ? -22.549 31.618 49.391 1.00 87.25 101 ALA A N 1
ATOM 788 C CA . ALA A 1 101 ? -22.974 31.285 50.748 1.00 87.25 101 ALA A CA 1
ATOM 789 C C . ALA A 1 101 ? -21.793 30.830 51.622 1.00 87.25 101 ALA A C 1
ATOM 791 O O . ALA A 1 101 ? -21.684 31.222 52.783 1.00 87.25 101 ALA A O 1
ATOM 792 N N . ARG A 1 102 ? -20.875 30.036 51.056 1.00 86.00 102 ARG A N 1
ATOM 793 C CA . ARG A 1 102 ? -19.665 29.588 51.754 1.00 86.00 102 ARG A CA 1
ATOM 794 C C . ARG A 1 102 ? -18.707 30.738 52.071 1.00 86.00 102 ARG A C 1
ATOM 796 O O . ARG A 1 102 ? -18.135 30.737 53.155 1.00 86.00 102 ARG A O 1
ATOM 803 N N . LEU A 1 103 ? -18.533 31.691 51.154 1.00 85.00 103 LEU A N 1
ATOM 804 C CA . LEU A 1 103 ? -17.702 32.878 51.381 1.00 85.00 103 LEU A CA 1
ATOM 805 C C . LEU A 1 103 ? -18.297 33.780 52.465 1.00 85.00 103 LEU A C 1
ATOM 807 O O . LEU A 1 103 ? -17.585 34.153 53.387 1.00 85.00 103 LEU A O 1
ATOM 811 N N . ALA A 1 104 ? -19.607 34.035 52.425 1.00 79.31 104 ALA A N 1
ATOM 812 C CA . ALA A 1 104 ? -20.277 34.831 53.454 1.00 79.31 104 ALA A CA 1
ATOM 813 C C . ALA A 1 104 ? -20.144 34.209 54.858 1.00 79.31 104 ALA A C 1
ATOM 815 O O . ALA A 1 104 ? -19.899 34.918 55.830 1.00 79.31 104 ALA A O 1
ATOM 816 N N . ALA A 1 105 ? -20.246 32.880 54.966 1.00 77.12 105 ALA A N 1
ATOM 817 C CA . ALA A 1 105 ? -20.028 32.174 56.230 1.00 77.12 105 ALA A CA 1
ATOM 818 C C . ALA A 1 105 ? -18.565 32.238 56.712 1.00 77.12 105 ALA A C 1
ATOM 820 O O . ALA A 1 105 ? -18.309 32.174 57.913 1.00 77.12 105 ALA A O 1
ATOM 821 N N . GLN A 1 106 ? -17.605 32.347 55.790 1.00 72.94 106 GLN A N 1
ATOM 822 C CA . GLN A 1 106 ? -16.190 32.499 56.123 1.00 72.94 106 GLN A CA 1
ATOM 823 C C . GLN A 1 106 ? -15.873 33.924 56.599 1.00 72.94 106 GLN A C 1
ATOM 825 O O . GLN A 1 106 ? -15.200 34.074 57.615 1.00 72.94 106 GLN A O 1
ATOM 830 N N . ASP A 1 107 ? -16.433 34.947 55.946 1.00 69.19 107 ASP A N 1
ATOM 831 C CA . ASP A 1 107 ? -16.315 36.343 56.386 1.00 69.19 107 ASP A CA 1
ATOM 832 C C . ASP A 1 107 ? -16.881 36.527 57.806 1.00 69.19 107 ASP A C 1
ATOM 834 O O . ASP A 1 107 ? -16.321 37.251 58.628 1.00 69.19 107 ASP A O 1
ATOM 838 N N . GLU A 1 108 ? -17.981 35.846 58.141 1.00 63.00 108 GLU A N 1
ATOM 839 C CA . GLU A 1 108 ? -18.554 35.890 59.491 1.00 63.00 108 GLU A CA 1
ATOM 840 C C . GLU A 1 108 ? -17.639 35.237 60.544 1.00 63.00 108 GLU A C 1
ATOM 842 O O . GLU A 1 108 ? -17.576 35.715 61.677 1.00 63.00 108 GLU A O 1
ATOM 847 N N . TYR A 1 109 ? -16.876 34.204 60.172 1.00 58.41 109 TYR A N 1
ATOM 848 C CA . TYR A 1 109 ? -15.902 33.561 61.058 1.00 58.41 109 TYR A CA 1
ATOM 849 C C . TYR A 1 109 ? -14.665 34.445 61.293 1.00 58.41 109 TYR A C 1
ATOM 851 O O . TYR A 1 109 ? -14.268 34.646 62.443 1.00 58.41 109 TYR A O 1
ATOM 859 N N . ASP A 1 110 ? -14.097 35.044 60.242 1.00 60.22 110 ASP A N 1
ATOM 860 C CA . ASP A 1 110 ? -12.874 35.858 60.342 1.00 60.22 110 ASP A CA 1
ATOM 861 C C . ASP A 1 110 ? -13.073 37.117 61.217 1.00 60.22 110 ASP A C 1
ATOM 863 O O . ASP A 1 110 ? -12.205 37.466 62.020 1.00 60.22 110 ASP A O 1
ATOM 867 N N . ASN A 1 111 ? -14.265 37.725 61.189 1.00 60.06 111 ASN A N 1
ATOM 868 C CA . ASN A 1 111 ? -14.610 38.890 62.020 1.00 60.06 111 ASN A CA 1
ATOM 869 C C . ASN A 1 111 ? -14.709 38.591 63.534 1.00 60.06 111 ASN A C 1
ATOM 871 O O . ASN A 1 111 ? -14.750 39.518 64.350 1.00 60.06 111 ASN A O 1
ATOM 875 N N . THR A 1 112 ? -14.779 37.319 63.943 1.00 58.62 112 THR A N 1
ATOM 876 C CA . THR A 1 112 ? -14.811 36.949 65.371 1.00 58.62 112 THR A CA 1
ATOM 877 C C . THR A 1 112 ? -13.417 36.898 65.999 1.00 58.62 112 THR A C 1
ATOM 879 O O . THR A 1 112 ? -13.280 37.239 67.175 1.00 58.62 112 THR A O 1
ATOM 882 N N . ASN A 1 113 ? -12.376 36.609 65.210 1.00 58.00 113 ASN A N 1
ATOM 883 C CA . ASN A 1 113 ? -10.985 36.588 65.675 1.00 58.00 113 ASN A CA 1
ATOM 884 C C . ASN A 1 113 ? -10.399 37.991 65.887 1.00 58.00 113 ASN A C 1
ATOM 886 O O . ASN A 1 113 ? -9.572 38.175 66.776 1.00 58.00 113 ASN A O 1
ATOM 890 N N . GLU A 1 114 ? -10.846 39.008 65.142 1.00 60.94 114 GLU A N 1
ATOM 891 C CA . GLU A 1 114 ? -10.298 40.372 65.260 1.00 60.94 114 GLU A CA 1
ATOM 892 C C . GLU A 1 114 ? -10.513 40.992 66.655 1.00 60.94 114 GLU A C 1
ATOM 894 O O . GLU A 1 114 ? -9.685 41.769 67.140 1.00 60.94 114 GLU A O 1
ATOM 899 N N . LYS A 1 115 ? -11.610 40.631 67.339 1.00 61.00 115 LYS A N 1
ATOM 900 C CA . LYS A 1 115 ? -11.868 41.069 68.722 1.00 61.00 115 LYS A CA 1
ATOM 901 C C . LYS A 1 115 ? -10.923 40.410 69.723 1.00 61.00 115 LYS A C 1
ATOM 903 O O . LYS A 1 115 ? -10.440 41.090 70.626 1.00 61.00 115 LYS A O 1
ATOM 908 N N . GLU A 1 116 ? -10.652 39.120 69.552 1.00 62.28 116 GLU A N 1
ATOM 909 C CA . GLU A 1 116 ? -9.745 38.367 70.424 1.00 62.28 116 GLU A CA 1
ATOM 910 C C . GLU A 1 116 ? -8.284 38.799 70.203 1.00 62.28 116 GLU A C 1
ATOM 912 O O . GLU A 1 116 ? -7.535 39.002 71.160 1.00 62.28 116 GLU A O 1
ATOM 917 N N . GLU A 1 117 ? -7.888 39.054 68.952 1.00 62.62 117 GLU A N 1
ATOM 918 C CA . GLU A 1 117 ? -6.549 39.545 68.614 1.00 62.62 117 GLU A CA 1
ATOM 919 C C . GLU A 1 117 ? -6.275 40.954 69.173 1.00 62.62 117 GLU A C 1
ATOM 921 O O . GLU A 1 117 ? -5.169 41.224 69.656 1.00 62.62 117 GLU A O 1
ATOM 926 N N . ALA A 1 118 ? -7.275 41.844 69.192 1.00 63.03 118 ALA A N 1
ATOM 927 C CA . ALA A 1 118 ? -7.145 43.174 69.790 1.00 63.03 118 ALA A CA 1
ATOM 928 C C . ALA A 1 118 ? -6.954 43.131 71.322 1.00 63.03 118 ALA A C 1
ATOM 930 O O . ALA A 1 118 ? -6.175 43.922 71.867 1.00 63.03 118 ALA A O 1
ATOM 931 N N . GLU A 1 119 ? -7.613 42.200 72.022 1.00 65.75 119 GLU A N 1
ATOM 932 C CA . GLU A 1 119 ? -7.415 41.989 73.464 1.00 65.75 119 GLU A CA 1
ATOM 933 C C . GLU A 1 119 ? -6.017 41.443 73.781 1.00 65.75 119 GLU A C 1
ATOM 935 O O . GLU A 1 119 ? -5.359 41.928 74.709 1.00 65.75 119 GLU A O 1
ATOM 940 N N . ILE A 1 120 ? -5.510 40.503 72.975 1.00 64.38 120 ILE A N 1
ATOM 941 C CA . ILE A 1 120 ? -4.144 39.978 73.116 1.00 64.38 120 ILE A CA 1
ATOM 942 C C . ILE A 1 120 ? -3.113 41.099 72.908 1.00 64.38 120 ILE A C 1
ATOM 944 O O . ILE A 1 120 ? -2.156 41.221 73.680 1.00 64.38 120 ILE A O 1
ATOM 948 N N . LEU A 1 121 ? -3.318 41.970 71.914 1.00 68.56 121 LEU A N 1
ATOM 949 C CA . LEU A 1 121 ? -2.404 43.079 71.632 1.00 68.56 121 LEU A CA 1
ATOM 950 C C . LEU A 1 121 ? -2.384 44.128 72.759 1.00 68.56 121 LEU A C 1
ATOM 952 O O . LEU A 1 121 ? -1.328 44.683 73.077 1.00 68.56 121 LEU A O 1
ATOM 956 N N . ALA A 1 122 ? -3.534 44.381 73.393 1.00 67.62 122 ALA A N 1
ATOM 957 C CA . ALA A 1 122 ? -3.627 45.260 74.556 1.00 67.62 122 ALA A CA 1
ATOM 958 C C . ALA A 1 122 ? -2.936 44.658 75.794 1.00 67.62 122 ALA A C 1
ATOM 960 O O . ALA A 1 122 ? -2.269 45.388 76.529 1.00 67.62 122 ALA A O 1
ATOM 961 N N . ALA A 1 123 ? -3.028 43.339 75.994 1.00 64.88 123 ALA A N 1
ATOM 962 C CA . ALA A 1 123 ? -2.394 42.637 77.111 1.00 64.88 123 ALA A CA 1
ATOM 963 C C . ALA A 1 123 ? -0.854 42.595 77.023 1.00 64.88 123 ALA A C 1
ATOM 965 O O . ALA A 1 123 ? -0.177 42.567 78.050 1.00 64.88 123 ALA A O 1
ATOM 966 N N . ILE A 1 124 ? -0.284 42.619 75.811 1.00 64.81 124 ILE A N 1
ATOM 967 C CA . ILE A 1 124 ? 1.175 42.588 75.583 1.00 64.81 124 ILE A CA 1
ATOM 968 C C . ILE A 1 124 ? 1.808 43.988 75.688 1.00 64.81 124 ILE A C 1
ATOM 970 O O . ILE A 1 124 ? 3.032 44.119 75.790 1.00 64.81 124 ILE A O 1
ATOM 974 N N . ARG A 1 125 ? 1.010 45.065 75.693 1.00 70.69 125 ARG A N 1
ATOM 975 C CA . ARG A 1 125 ? 1.543 46.428 75.781 1.00 70.69 125 ARG A CA 1
ATOM 976 C C . ARG A 1 125 ? 2.127 46.680 77.176 1.00 70.69 125 ARG A C 1
ATOM 978 O O . ARG A 1 125 ? 1.410 46.969 78.128 1.00 70.69 125 ARG A O 1
ATOM 985 N N . PHE A 1 126 ? 3.451 46.566 77.284 1.00 57.91 126 PHE A N 1
ATOM 986 C CA . PHE A 1 126 ? 4.190 46.781 78.528 1.00 57.91 126 PHE A CA 1
ATOM 987 C C . PHE A 1 126 ? 3.911 48.170 79.132 1.00 57.91 126 PHE A C 1
ATOM 989 O O . PHE A 1 126 ? 3.815 49.152 78.386 1.00 57.91 126 PHE A O 1
ATOM 996 N N . PRO A 1 127 ? 3.817 48.286 80.472 1.00 62.84 127 PRO A N 1
ATOM 997 C CA . PRO A 1 127 ? 3.679 49.577 81.129 1.00 62.84 127 PRO A CA 1
ATOM 998 C C . PRO A 1 127 ? 4.923 50.442 80.888 1.00 62.84 127 PRO A C 1
ATOM 1000 O O . PRO A 1 127 ? 6.051 49.950 80.882 1.00 62.84 127 PRO A O 1
ATOM 1003 N N . ASP A 1 128 ? 4.691 51.739 80.692 1.00 63.28 128 ASP A N 1
ATOM 1004 C CA . ASP A 1 128 ? 5.695 52.755 80.363 1.00 63.28 128 ASP A CA 1
ATOM 1005 C C . ASP A 1 128 ? 6.925 52.659 81.301 1.00 63.28 128 ASP A C 1
ATOM 1007 O O . ASP A 1 128 ? 6.764 52.751 82.528 1.00 63.28 128 ASP A O 1
ATOM 1011 N N . PRO A 1 129 ? 8.157 52.450 80.781 1.00 60.28 129 PRO A N 1
ATOM 1012 C CA . PRO A 1 129 ? 9.344 52.165 81.597 1.00 60.28 129 PRO A CA 1
ATOM 1013 C C . PRO A 1 129 ? 9.664 53.261 82.622 1.00 60.28 129 PRO A C 1
ATOM 1015 O O . PRO A 1 129 ? 10.287 52.978 83.647 1.00 60.28 129 PRO A O 1
ATOM 1018 N N . ALA A 1 130 ? 9.195 54.494 82.398 1.00 59.09 130 ALA A N 1
ATOM 1019 C CA . ALA A 1 130 ? 9.305 55.583 83.364 1.00 59.09 130 ALA A CA 1
ATOM 1020 C C . ALA A 1 130 ? 8.569 55.281 84.685 1.00 59.09 130 ALA A C 1
ATOM 1022 O O . ALA A 1 130 ? 9.063 55.620 85.761 1.00 59.09 130 ALA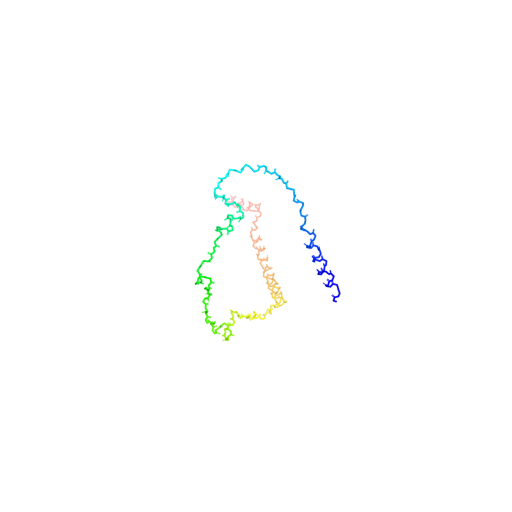 A O 1
ATOM 1023 N N . GLN A 1 131 ? 7.422 54.596 84.635 1.00 60.12 131 GLN A N 1
ATOM 1024 C CA . GLN A 1 131 ? 6.661 54.235 85.836 1.00 60.12 131 GLN A CA 1
ATOM 1025 C C . GLN A 1 131 ? 7.251 53.015 86.557 1.00 60.12 131 GLN A C 1
ATOM 1027 O O . GLN A 1 131 ? 7.231 52.957 87.789 1.00 60.12 131 GLN A O 1
ATOM 1032 N N . ALA A 1 132 ? 7.849 52.079 85.813 1.00 59.94 132 ALA A N 1
ATOM 1033 C CA . ALA A 1 132 ? 8.530 50.915 86.383 1.00 59.94 132 ALA A CA 1
ATOM 1034 C C . ALA A 1 132 ? 9.783 51.310 87.193 1.00 59.94 132 ALA A C 1
ATOM 1036 O O . ALA A 1 132 ? 10.033 50.755 88.264 1.00 59.94 132 ALA A O 1
ATOM 1037 N N . LEU A 1 133 ? 10.529 52.323 86.736 1.00 57.38 133 LEU A N 1
ATOM 1038 C CA . LEU A 1 133 ? 11.741 52.824 87.402 1.00 57.38 133 LEU A CA 1
ATOM 1039 C C . LEU A 1 133 ? 11.430 53.584 88.711 1.00 57.38 133 LEU A C 1
ATOM 1041 O O . LEU A 1 133 ? 12.169 53.496 89.697 1.00 57.38 133 LEU A O 1
ATOM 1045 N N . VAL A 1 134 ? 10.287 54.277 88.776 1.00 59.50 134 VAL A N 1
ATOM 1046 C CA . VAL A 1 134 ? 9.806 54.919 90.017 1.00 59.50 134 VAL A CA 1
ATOM 1047 C C . VAL A 1 134 ? 9.415 53.876 91.072 1.00 59.50 134 VAL A C 1
ATOM 1049 O O . VAL A 1 134 ? 9.634 54.087 92.266 1.00 59.50 134 VAL A O 1
ATOM 1052 N N . GLN A 1 135 ? 8.859 52.733 90.660 1.00 60.81 135 GLN A N 1
ATOM 1053 C CA . GLN A 1 135 ? 8.475 51.669 91.594 1.00 60.81 135 GLN A CA 1
ATOM 1054 C C . GLN A 1 135 ? 9.669 50.865 92.120 1.00 60.81 135 GLN A C 1
ATOM 1056 O O . GLN A 1 135 ? 9.663 50.459 93.284 1.00 60.81 135 GLN A O 1
ATOM 1061 N N . THR A 1 136 ? 10.706 50.651 91.306 1.00 62.09 136 THR A N 1
ATOM 1062 C CA . THR A 1 136 ? 11.918 49.952 91.758 1.00 62.09 136 THR A CA 1
ATOM 1063 C C . THR A 1 136 ? 12.774 50.829 92.669 1.00 62.09 136 THR A C 1
ATOM 1065 O O . THR A 1 136 ? 13.200 50.363 93.722 1.00 62.09 136 THR A O 1
ATOM 1068 N N . SER A 1 137 ? 12.952 52.114 92.350 1.00 56.22 137 SER A N 1
ATOM 1069 C CA . SER A 1 137 ? 13.745 53.039 93.179 1.00 56.22 137 SER A CA 1
ATOM 1070 C C . SER A 1 137 ? 13.177 53.236 94.592 1.00 56.22 137 SER A C 1
ATOM 1072 O O . SER A 1 137 ? 13.938 53.225 95.556 1.00 56.22 137 SER A O 1
ATOM 1074 N N . LYS A 1 138 ? 11.847 53.302 94.753 1.00 58.22 138 LYS A N 1
ATOM 1075 C CA . LYS A 1 138 ? 11.199 53.347 96.081 1.00 58.22 138 LYS A CA 1
ATOM 1076 C C . LYS A 1 138 ? 11.376 52.067 96.905 1.00 58.22 138 LYS A C 1
ATOM 1078 O O . LYS A 1 138 ? 11.295 52.125 98.128 1.00 58.22 138 LYS A O 1
ATOM 1083 N N . LYS A 1 139 ? 11.594 50.911 96.267 1.00 59.97 139 LYS A N 1
ATOM 1084 C CA . LYS A 1 139 ? 11.801 49.633 96.970 1.00 59.97 139 LYS A CA 1
ATOM 1085 C C . LYS A 1 139 ? 13.202 49.496 97.568 1.00 59.97 139 LYS A C 1
ATOM 1087 O O . LYS A 1 139 ? 13.342 48.800 98.566 1.00 59.97 139 LYS A O 1
ATOM 1092 N N . PHE A 1 140 ? 14.213 50.148 96.993 1.00 58.06 140 PHE A N 1
ATOM 1093 C CA . PHE A 1 140 ? 15.609 50.012 97.431 1.00 58.06 140 PHE A CA 1
ATOM 1094 C C . PHE A 1 140 ? 16.094 51.114 98.385 1.00 58.06 140 PHE A C 1
ATOM 1096 O O . PHE A 1 140 ? 17.181 50.985 98.932 1.00 58.06 140 PHE A O 1
ATOM 1103 N N . SER A 1 141 ? 15.316 52.176 98.624 1.00 58.03 141 SER A N 1
ATOM 1104 C CA . SER A 1 141 ? 15.704 53.255 99.550 1.00 58.03 141 SER A CA 1
ATOM 1105 C C . SER A 1 141 ? 15.304 53.025 101.015 1.00 58.03 141 SER A C 1
ATOM 1107 O O . SER A 1 141 ? 15.619 53.863 101.850 1.00 58.03 141 SER A O 1
ATOM 1109 N N . ASN A 1 142 ? 14.584 51.941 101.329 1.00 57.66 142 ASN A N 1
ATOM 1110 C CA . ASN A 1 142 ? 14.034 51.667 102.668 1.00 57.66 142 ASN A CA 1
ATOM 1111 C C . ASN A 1 142 ? 14.601 50.382 103.314 1.00 57.66 142 ASN A C 1
ATOM 1113 O O . ASN A 1 142 ? 13.922 49.781 104.147 1.00 57.66 142 ASN A O 1
ATOM 1117 N N . ALA A 1 143 ? 15.804 49.948 102.920 1.00 50.12 143 ALA A N 1
ATOM 1118 C CA . ALA A 1 143 ? 16.532 48.838 103.545 1.00 50.12 143 ALA A CA 1
ATOM 1119 C C . ALA A 1 143 ? 17.791 49.344 104.256 1.00 50.12 143 ALA A C 1
ATOM 1121 O O . ALA A 1 143 ? 18.488 50.194 103.657 1.00 50.12 143 ALA A O 1
#

Organism: NCBI:txid44058